Protein AF-A0A7G9XVH0-F1 (afdb_monomer_lite)

Foldseek 3Di:
DKDWPDKDKDDKDKDWDKDKDFPLVVDDDPDPVVSVVDGDIDIDTDMDIDDMDMDIDMDDPDDDDDDDD

InterPro domains:
  IPR005203 Hemocyanin, C-terminal [PF03723] (1-69)
  IP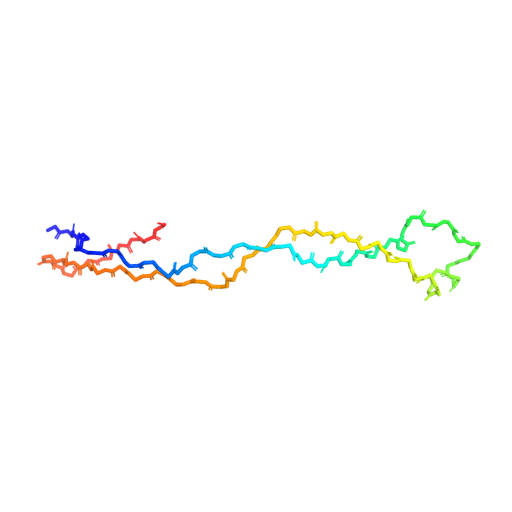R013788 Hemocyanin/hexamerin [PTHR11511] (1-69)
  IPR014756 Immunoglobulin E-set [SSF81296] (1-69)
  IPR037020 Hemocyanin, C-terminal domain superfamily [G3DSA:2.60.40.1520] (1-69)

Sequence (69 aa):
GVKIESLEVEKLITYFDNFDIDLDNVVDVGSIEDGEFVNIQARQFRLNHKPFTYKVKVASDKAAYSMVR

pLDDT: mean 94.82, std 3.59, range [78.44, 98.31]

Secondary structure (DSSP, 8-state):
-EEEEEEEEPPP-EEEEEEEEE-GGGS--SSHHHHTT---EEEEEEEEE----EEEEEEESS-------

Radius of gyration: 24.37 Å; chains: 1; bounding box: 42×18×61 Å

Structure (mmCIF, N/CA/C/O backbone):
data_AF-A0A7G9XVH0-F1
#
_entry.id   AF-A0A7G9XVH0-F1
#
loop_
_atom_site.group_PDB
_atom_site.id
_atom_site.type_symbol
_atom_site.label_atom_id
_atom_site.label_alt_id
_atom_site.label_comp_id
_atom_site.label_asym_id
_atom_site.label_entity_id
_atom_site.label_seq_id
_atom_site.pdbx_PDB_ins_code
_atom_site.Cartn_x
_atom_site.Cartn_y
_atom_site.Cartn_z
_atom_site.occupancy
_atom_site.B_iso_or_equiv
_atom_site.auth_seq_id
_atom_site.auth_comp_id
_atom_site.auth_asym_id
_atom_site.auth_atom_id
_atom_site.pdbx_PDB_model_num
ATOM 1 N N . GLY A 1 1 ? -24.321 2.347 22.999 1.00 78.44 1 GLY A N 1
ATOM 2 C CA . GLY A 1 1 ? -23.540 2.975 21.928 1.00 78.44 1 GLY A CA 1
ATOM 3 C C . GLY A 1 1 ? -22.176 2.326 21.849 1.00 78.44 1 GLY A C 1
ATOM 4 O O . GLY A 1 1 ? -21.770 1.663 22.792 1.00 78.44 1 GLY A O 1
ATOM 5 N N . VAL A 1 2 ? -21.503 2.473 20.710 1.00 93.38 2 VAL A N 1
ATOM 6 C CA . VAL A 1 2 ? -20.130 1.994 20.483 1.00 93.38 2 VAL A CA 1
ATOM 7 C C . VAL A 1 2 ? -19.168 3.151 20.771 1.00 93.38 2 VAL A C 1
ATOM 9 O O . VAL A 1 2 ? -19.423 4.269 20.328 1.00 93.38 2 VAL A O 1
ATOM 12 N N . LYS A 1 3 ? -18.078 2.904 21.499 1.00 95.12 3 LYS A N 1
ATOM 13 C CA . LYS A 1 3 ? -17.055 3.889 21.868 1.00 95.12 3 LYS A CA 1
ATOM 14 C C . LYS A 1 3 ? -15.661 3.326 21.601 1.00 95.12 3 LYS A C 1
ATOM 16 O O . LYS A 1 3 ? -15.362 2.202 21.989 1.00 95.12 3 LYS A O 1
ATOM 21 N N . ILE A 1 4 ? -14.790 4.129 20.998 1.00 94.62 4 ILE A N 1
ATOM 22 C CA . ILE A 1 4 ? -13.358 3.823 20.908 1.00 94.62 4 ILE A CA 1
ATOM 23 C C . ILE A 1 4 ? -12.705 4.249 22.228 1.00 94.62 4 ILE A C 1
ATOM 25 O O . ILE A 1 4 ? -12.836 5.398 22.647 1.00 94.62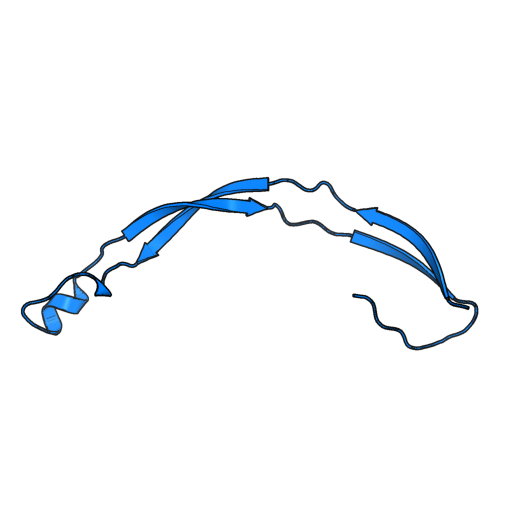 4 ILE A O 1
ATOM 29 N N . GLU A 1 5 ? -12.046 3.316 22.904 1.00 96.62 5 GLU A N 1
ATOM 30 C CA . GLU A 1 5 ? -11.364 3.557 24.177 1.00 96.62 5 GLU A CA 1
ATOM 31 C C . GLU A 1 5 ? -9.928 4.028 23.977 1.00 96.62 5 GLU A C 1
ATOM 33 O O . GLU A 1 5 ? -9.477 4.941 24.665 1.00 96.62 5 GLU A O 1
ATOM 38 N N . SER A 1 6 ? -9.211 3.407 23.042 1.00 96.44 6 SER A N 1
ATOM 39 C CA . SER A 1 6 ? -7.830 3.760 22.735 1.00 96.44 6 SER A CA 1
ATOM 40 C C . SER A 1 6 ? -7.447 3.362 21.315 1.00 96.44 6 SER A C 1
ATOM 42 O O . SER A 1 6 ? -8.043 2.467 20.705 1.00 96.44 6 SER A O 1
ATOM 44 N N . LEU A 1 7 ? -6.431 4.055 20.808 1.00 96.25 7 LEU A N 1
ATOM 45 C CA . LEU A 1 7 ? -5.759 3.774 19.552 1.00 96.25 7 LEU A CA 1
ATOM 46 C C . LEU A 1 7 ? -4.258 3.726 19.828 1.00 96.25 7 LEU A C 1
ATOM 48 O O . LEU A 1 7 ? -3.684 4.697 20.317 1.00 96.25 7 LEU A O 1
ATOM 52 N N . GLU A 1 8 ? -3.635 2.609 19.488 1.00 97.62 8 GLU A N 1
ATOM 53 C CA . GLU A 1 8 ? -2.186 2.442 19.526 1.00 97.62 8 GLU A CA 1
ATOM 54 C C . GLU A 1 8 ? -1.689 2.244 18.099 1.00 97.62 8 GLU A C 1
ATOM 56 O O . GLU A 1 8 ? -2.237 1.424 17.362 1.00 97.62 8 GLU A O 1
ATOM 61 N N . VAL A 1 9 ? -0.659 2.988 17.705 1.00 97.62 9 VAL A N 1
ATOM 62 C CA . VAL A 1 9 ? -0.050 2.889 16.376 1.00 97.62 9 VAL A CA 1
ATOM 63 C C . VAL A 1 9 ? 1.436 2.636 16.554 1.00 97.62 9 VAL A C 1
ATOM 65 O O . VAL A 1 9 ? 2.104 3.321 17.331 1.00 97.62 9 VAL A O 1
ATOM 68 N N . GLU A 1 10 ? 1.951 1.639 15.845 1.00 97.94 10 GLU A N 1
ATOM 69 C CA . GLU A 1 10 ? 3.386 1.401 15.777 1.00 97.94 10 GLU A CA 1
ATOM 70 C C . GLU A 1 10 ? 4.119 2.567 15.096 1.00 97.94 10 GLU A C 1
ATOM 72 O O . GLU A 1 10 ? 3.531 3.442 14.455 1.00 97.94 10 GLU A O 1
ATOM 77 N N . LYS A 1 11 ? 5.444 2.593 15.252 1.00 97.44 11 LYS A N 1
ATOM 78 C CA . LYS A 1 11 ? 6.268 3.680 14.729 1.00 97.44 11 LYS A CA 1
ATOM 79 C C . LYS A 1 11 ? 6.191 3.740 13.203 1.00 97.44 11 LYS A C 1
ATOM 81 O O . LYS A 1 11 ? 6.545 2.787 12.513 1.00 97.44 11 LYS A O 1
ATOM 86 N N . LEU A 1 12 ? 5.845 4.914 12.690 1.00 98.06 12 LEU A N 1
ATOM 87 C CA . LEU A 1 12 ? 5.841 5.202 11.261 1.00 98.06 12 LEU A CA 1
ATOM 88 C C . LEU A 1 12 ? 7.256 5.585 10.819 1.00 98.06 12 LEU A C 1
ATOM 90 O O . LEU A 1 12 ? 7.840 6.539 11.336 1.00 98.06 12 LEU A O 1
ATOM 94 N N . ILE A 1 13 ? 7.830 4.813 9.897 1.00 98.00 13 ILE A N 1
ATOM 95 C CA . ILE A 1 13 ? 9.197 5.018 9.405 1.00 98.00 13 ILE A CA 1
ATOM 96 C C . ILE A 1 13 ? 9.181 4.988 7.886 1.00 98.00 13 ILE A C 1
ATOM 98 O O . ILE A 1 13 ? 8.811 3.971 7.296 1.00 98.00 13 ILE A O 1
ATOM 102 N N . THR A 1 14 ? 9.644 6.076 7.278 1.00 98.25 14 THR A N 1
ATOM 103 C CA . THR A 1 14 ? 9.875 6.179 5.838 1.00 98.25 14 THR A CA 1
ATOM 104 C C . THR A 1 14 ? 11.352 6.027 5.504 1.00 98.25 14 THR A C 1
ATOM 106 O O . THR A 1 14 ? 12.230 6.241 6.343 1.00 98.25 14 THR A O 1
ATOM 109 N N . TYR A 1 15 ? 11.621 5.619 4.272 1.00 98.19 15 TYR A N 1
ATOM 110 C CA . TYR A 1 15 ? 12.959 5.527 3.702 1.00 98.19 15 TYR A CA 1
ATOM 111 C C . TYR A 1 15 ? 12.866 5.599 2.177 1.00 98.19 15 TYR A C 1
ATOM 113 O O . TYR A 1 15 ? 11.784 5.455 1.609 1.00 98.19 15 TYR A O 1
ATOM 121 N N . PHE A 1 16 ? 13.994 5.839 1.517 1.00 98.31 16 PHE A N 1
ATOM 122 C CA . PHE A 1 16 ? 14.101 5.665 0.073 1.00 98.31 16 PHE A CA 1
ATOM 123 C C . PHE A 1 16 ? 14.662 4.282 -0.231 1.00 98.31 16 PHE A C 1
ATOM 125 O O . PHE A 1 16 ? 15.605 3.849 0.432 1.00 98.31 16 PHE A O 1
ATOM 132 N N . ASP A 1 17 ? 14.089 3.619 -1.229 1.00 97.56 17 ASP A N 1
ATOM 133 C CA . ASP A 1 17 ? 14.561 2.334 -1.735 1.00 97.56 17 ASP A CA 1
ATOM 134 C C . ASP A 1 17 ? 14.841 2.416 -3.235 1.00 97.56 17 ASP A C 1
ATOM 136 O O . ASP A 1 17 ? 14.263 3.250 -3.940 1.00 97.56 17 ASP A O 1
ATOM 140 N N . ASN A 1 18 ? 15.730 1.554 -3.715 1.00 97.81 18 ASN A N 1
ATOM 141 C CA . ASN A 1 18 ? 15.967 1.400 -5.140 1.00 97.81 18 ASN A CA 1
ATOM 142 C C . ASN A 1 18 ? 14.772 0.691 -5.773 1.00 97.81 18 ASN A C 1
ATOM 144 O O . ASN A 1 18 ? 14.350 -0.371 -5.324 1.00 97.81 18 ASN A O 1
ATOM 148 N N . PHE A 1 19 ? 14.251 1.273 -6.844 1.00 97.62 19 PHE A N 1
ATOM 149 C CA . PHE A 1 19 ? 13.213 0.671 -7.660 1.00 97.62 19 PHE A CA 1
ATOM 150 C C . PHE A 1 19 ? 13.692 0.618 -9.104 1.00 97.62 19 PHE A C 1
ATOM 152 O O . PHE A 1 19 ? 13.967 1.666 -9.700 1.00 97.62 19 PHE A O 1
ATOM 159 N N . ASP A 1 20 ? 13.782 -0.599 -9.632 1.00 96.94 20 ASP A N 1
ATOM 160 C CA . ASP A 1 20 ? 14.210 -0.867 -11.000 1.00 96.94 20 ASP A CA 1
ATOM 161 C C . ASP A 1 20 ? 12.982 -0.987 -11.903 1.00 96.94 20 ASP A C 1
ATOM 163 O O . ASP A 1 20 ? 12.002 -1.656 -11.568 1.00 96.94 20 ASP A O 1
ATOM 167 N N . ILE A 1 21 ? 13.025 -0.285 -13.031 1.00 95.94 21 ILE A N 1
ATOM 168 C CA . ILE A 1 21 ? 11.978 -0.278 -14.049 1.00 95.94 21 ILE A CA 1
ATOM 169 C C . ILE A 1 21 ? 12.582 -0.778 -15.348 1.00 95.94 21 ILE A C 1
ATOM 171 O O . ILE A 1 21 ? 13.617 -0.271 -15.780 1.00 95.94 21 ILE A O 1
ATOM 175 N N . ASP A 1 22 ? 11.893 -1.732 -15.955 1.00 95.31 22 ASP A N 1
ATOM 176 C CA . ASP A 1 22 ? 12.163 -2.223 -17.296 1.00 95.31 22 ASP A CA 1
ATOM 177 C C . ASP A 1 22 ? 11.787 -1.164 -18.345 1.00 95.31 22 ASP A C 1
ATOM 179 O O . ASP A 1 22 ? 10.677 -0.617 -18.328 1.00 95.31 22 ASP A O 1
ATOM 183 N N . LEU A 1 23 ? 12.738 -0.841 -19.219 1.00 94.50 23 LEU A N 1
ATOM 184 C CA . LEU A 1 23 ? 12.599 0.135 -20.295 1.00 94.50 23 LEU A CA 1
ATOM 185 C C . LEU A 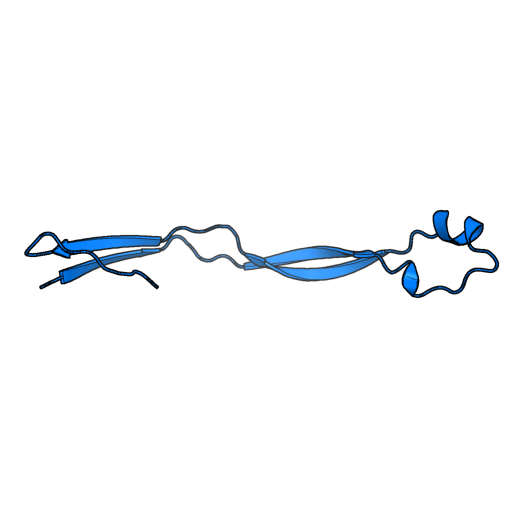1 23 ? 12.787 -0.500 -21.677 1.00 94.50 23 LEU A C 1
ATOM 187 O O . LEU A 1 23 ? 13.070 0.220 -22.636 1.00 94.50 23 LEU A O 1
ATOM 191 N N . ASP A 1 24 ? 12.604 -1.811 -21.811 1.00 92.50 24 ASP A N 1
ATOM 192 C CA . ASP A 1 24 ? 12.877 -2.532 -23.057 1.00 92.50 24 ASP A CA 1
ATOM 193 C C . ASP A 1 24 ? 12.020 -2.007 -24.218 1.00 92.50 24 ASP A C 1
ATOM 195 O O . ASP A 1 24 ? 12.484 -1.876 -25.346 1.00 92.50 24 ASP A O 1
ATOM 199 N N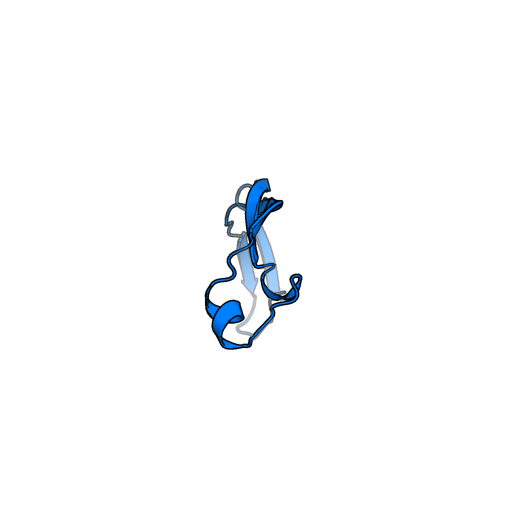 . ASN A 1 25 ? 10.799 -1.555 -23.918 1.00 90.62 25 ASN A N 1
ATOM 200 C CA . ASN A 1 25 ? 9.882 -0.959 -24.896 1.00 90.62 25 ASN A CA 1
ATOM 201 C C . ASN A 1 25 ? 10.297 0.437 -25.414 1.00 90.62 25 ASN A C 1
ATOM 203 O O . ASN A 1 25 ? 9.583 1.017 -26.231 1.00 90.62 25 ASN A O 1
ATOM 207 N N . VAL A 1 26 ? 11.381 1.033 -24.905 1.00 91.31 26 VAL A N 1
ATOM 208 C CA . VAL A 1 26 ? 11.835 2.381 -25.307 1.00 91.31 26 VAL A CA 1
ATOM 209 C C . VAL A 1 26 ? 12.769 2.333 -26.519 1.00 91.31 26 VAL A C 1
ATOM 211 O O . VAL A 1 26 ? 12.939 3.343 -27.203 1.00 91.31 26 VAL A O 1
ATOM 214 N N . VAL A 1 27 ? 13.379 1.182 -26.792 1.00 89.50 27 VAL A N 1
ATOM 215 C CA . VAL A 1 27 ? 14.321 1.006 -27.899 1.00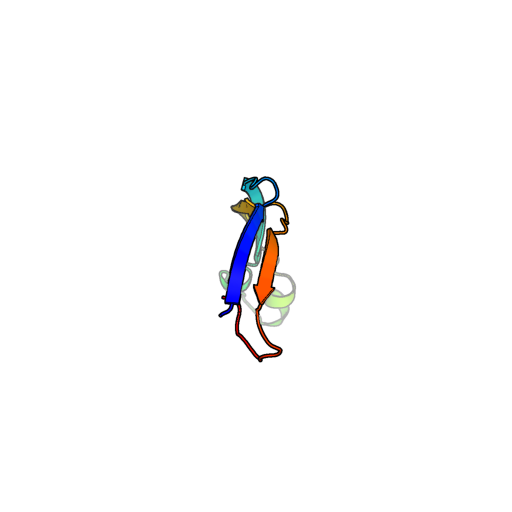 89.50 27 VAL A CA 1
ATOM 216 C C . VAL A 1 27 ? 13.649 0.364 -29.104 1.00 89.50 27 VAL A C 1
ATOM 218 O O . VAL A 1 27 ? 12.843 -0.553 -28.979 1.00 89.50 27 VAL A O 1
ATOM 221 N N . ASP A 1 28 ? 14.005 0.869 -30.282 1.00 91.75 28 ASP A N 1
ATOM 222 C CA . ASP A 1 28 ? 13.613 0.280 -31.558 1.00 91.75 28 ASP A CA 1
ATOM 223 C C . ASP A 1 28 ? 14.568 -0.868 -31.907 1.00 91.75 28 ASP A C 1
ATOM 225 O O . ASP A 1 28 ? 15.784 -0.753 -31.713 1.00 91.75 28 ASP A O 1
ATOM 229 N N . VAL A 1 29 ? 14.022 -1.968 -32.418 1.00 91.44 29 VAL A N 1
ATOM 230 C CA . VAL A 1 29 ? 14.774 -3.184 -32.750 1.00 91.44 29 VAL A CA 1
ATOM 231 C C . VAL A 1 29 ? 14.595 -3.531 -34.222 1.00 91.44 29 VAL A C 1
ATOM 233 O O . VAL A 1 29 ? 13.521 -3.368 -34.796 1.00 91.44 29 VAL A O 1
ATOM 236 N N . GLY A 1 30 ? 15.670 -4.008 -34.855 1.00 90.31 30 GLY A N 1
ATOM 237 C CA . GLY A 1 30 ? 15.674 -4.311 -36.291 1.00 90.31 30 GLY A CA 1
ATOM 238 C C . GLY A 1 30 ? 14.792 -5.504 -36.671 1.00 90.31 30 GLY A C 1
ATOM 239 O O . GLY A 1 30 ? 14.291 -5.567 -37.794 1.00 90.31 30 GLY A O 1
ATOM 240 N N . SER A 1 31 ? 14.581 -6.433 -35.738 1.00 91.75 31 SER A N 1
ATOM 241 C CA . SER A 1 31 ? 13.682 -7.576 -35.874 1.00 91.75 31 SER A CA 1
ATOM 242 C C . SER A 1 31 ? 12.999 -7.893 -34.539 1.00 91.75 31 SER A C 1
ATOM 244 O O . SER A 1 31 ? 13.459 -7.478 -33.478 1.00 91.75 31 SER A O 1
ATOM 246 N N . ILE A 1 32 ? 11.894 -8.644 -34.583 1.00 86.38 32 ILE A N 1
ATOM 247 C CA . ILE A 1 32 ? 11.174 -9.068 -33.368 1.00 86.38 32 ILE A CA 1
ATOM 248 C C . ILE A 1 32 ? 12.052 -9.984 -32.505 1.00 86.38 32 ILE A C 1
ATOM 250 O O . ILE A 1 32 ? 12.019 -9.885 -31.283 1.00 86.38 32 ILE A O 1
ATOM 254 N N . GLU A 1 33 ? 12.856 -10.835 -33.143 1.00 90.38 33 GLU A N 1
ATOM 255 C CA . GLU A 1 33 ? 13.781 -11.762 -32.482 1.00 90.38 33 GLU A CA 1
ATOM 256 C C . GLU A 1 33 ? 14.842 -11.003 -31.671 1.00 90.38 33 GLU A C 1
ATOM 258 O O . GLU A 1 33 ? 15.168 -11.404 -30.558 1.00 90.38 33 GLU A O 1
ATOM 263 N N . ASP A 1 34 ? 15.310 -9.852 -32.168 1.00 89.38 34 ASP A N 1
ATOM 264 C CA . ASP A 1 34 ? 16.258 -8.996 -31.443 1.00 89.38 34 ASP A CA 1
ATOM 265 C C . ASP A 1 34 ? 15.648 -8.380 -30.171 1.00 89.38 34 ASP A C 1
ATOM 267 O O . ASP A 1 34 ? 16.365 -8.092 -29.211 1.00 89.38 34 ASP A O 1
ATOM 271 N N . GLY A 1 35 ? 14.321 -8.207 -30.145 1.00 87.94 35 GLY A N 1
ATOM 272 C CA . GLY A 1 35 ? 13.579 -7.696 -28.993 1.00 87.94 35 GLY A CA 1
ATOM 273 C C . GLY A 1 35 ? 13.694 -8.581 -27.752 1.00 87.94 35 GLY A C 1
ATOM 274 O O . GLY A 1 35 ? 13.700 -8.063 -26.640 1.00 87.94 35 GLY A O 1
ATOM 275 N N . GLU A 1 36 ? 13.867 -9.895 -27.924 1.00 88.62 36 GLU A N 1
ATOM 276 C CA . GLU A 1 36 ? 14.031 -10.840 -26.809 1.00 88.62 36 GLU A CA 1
ATOM 277 C C . GLU A 1 36 ? 15.362 -10.664 -26.058 1.00 88.62 36 GLU A C 1
ATOM 279 O O . GLU A 1 36 ? 15.523 -11.180 -24.950 1.00 88.62 36 GLU A O 1
ATOM 284 N N . PHE A 1 37 ? 16.320 -9.939 -26.646 1.00 90.56 37 PHE A N 1
ATOM 285 C CA . PHE A 1 37 ? 17.653 -9.719 -26.079 1.00 90.56 37 PHE A CA 1
ATOM 286 C C . PHE A 1 37 ? 17.853 -8.315 -25.499 1.00 90.56 37 PHE A C 1
ATOM 288 O O . PHE A 1 37 ? 18.933 -8.017 -24.979 1.00 90.56 37 PHE A O 1
ATOM 295 N N . VAL A 1 38 ? 16.842 -7.447 -25.577 1.00 92.75 38 VAL A N 1
ATOM 296 C CA . VAL A 1 38 ? 16.874 -6.142 -24.914 1.00 92.75 38 VAL A CA 1
ATOM 297 C C . VAL A 1 38 ? 16.755 -6.354 -23.403 1.00 92.75 38 VAL A C 1
ATOM 299 O O . VAL A 1 38 ? 15.995 -7.196 -22.944 1.00 92.75 38 VAL A O 1
ATOM 302 N N . ASN A 1 39 ? 17.572 -5.635 -22.634 1.00 93.38 39 ASN A N 1
ATOM 303 C CA . ASN A 1 39 ? 17.480 -5.596 -21.175 1.00 93.38 39 ASN A CA 1
ATOM 304 C C . ASN A 1 39 ? 18.044 -4.261 -20.679 1.00 93.38 39 ASN A C 1
ATOM 306 O O . ASN A 1 39 ? 19.239 -4.127 -20.388 1.00 93.38 39 ASN A O 1
ATOM 310 N N . ILE A 1 40 ? 17.189 -3.245 -20.653 1.00 94.50 40 ILE A N 1
ATOM 311 C CA . ILE A 1 40 ? 17.506 -1.895 -20.203 1.00 94.50 40 ILE A CA 1
ATOM 312 C C . ILE A 1 40 ? 16.694 -1.611 -18.949 1.00 94.50 40 ILE A C 1
ATOM 314 O O . ILE A 1 40 ? 15.468 -1.581 -18.962 1.00 94.50 40 ILE A O 1
ATOM 318 N N . GLN A 1 41 ? 17.398 -1.316 -17.860 1.00 96.12 41 GLN A N 1
ATOM 319 C CA . GLN A 1 41 ? 16.775 -0.995 -16.583 1.00 96.12 41 GLN A CA 1
ATOM 320 C C . GLN A 1 41 ? 17.140 0.420 -16.146 1.00 96.12 41 GLN A C 1
ATOM 322 O O . GLN A 1 41 ? 18.310 0.807 -16.146 1.00 96.12 41 GLN A O 1
ATOM 327 N N . ALA A 1 42 ? 16.141 1.188 -15.717 1.00 96.19 42 ALA A N 1
ATOM 328 C CA . ALA A 1 42 ? 16.358 2.433 -14.994 1.00 96.19 42 ALA A CA 1
ATOM 329 C C . ALA A 1 42 ? 16.144 2.218 -13.498 1.00 96.19 42 ALA A C 1
ATOM 331 O O . ALA A 1 42 ? 15.095 1.737 -13.072 1.00 96.19 42 ALA A O 1
ATOM 332 N N . ARG A 1 43 ? 17.122 2.646 -12.698 1.00 97.25 43 ARG A N 1
ATOM 333 C CA . ARG A 1 43 ? 17.035 2.651 -11.238 1.00 97.25 43 ARG A CA 1
ATOM 334 C C . ARG A 1 43 ? 16.697 4.043 -10.734 1.00 97.25 43 ARG A C 1
ATOM 336 O O . ARG A 1 43 ? 17.378 5.010 -11.070 1.00 97.25 43 ARG A O 1
ATOM 343 N N . GLN A 1 44 ? 15.697 4.135 -9.867 1.00 97.75 44 GLN A N 1
ATOM 344 C CA . GLN A 1 44 ? 15.366 5.372 -9.161 1.00 97.75 44 GLN A CA 1
ATOM 345 C C . GLN A 1 44 ? 15.159 5.133 -7.66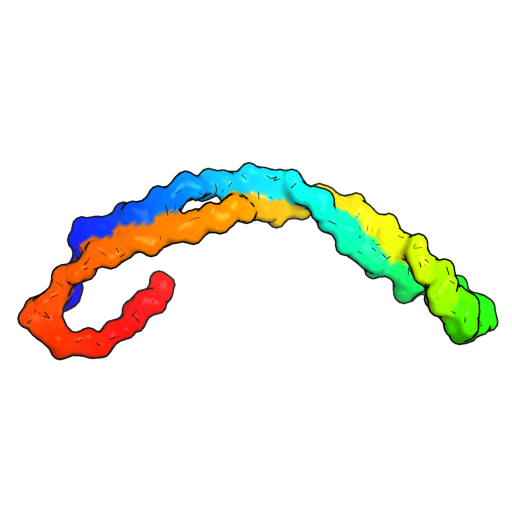8 1.00 97.75 44 GLN A C 1
ATOM 347 O O . GLN A 1 44 ? 14.677 4.079 -7.255 1.00 97.75 44 GLN A O 1
ATOM 352 N N . PHE A 1 45 ? 15.465 6.147 -6.859 1.00 97.75 45 PHE A N 1
ATOM 353 C CA . PHE A 1 45 ? 15.087 6.158 -5.451 1.00 97.75 45 PHE A CA 1
ATOM 354 C C . PHE A 1 45 ? 13.607 6.506 -5.317 1.00 97.75 45 PHE A C 1
ATOM 356 O O . PHE A 1 45 ? 13.186 7.603 -5.685 1.00 97.75 45 PHE A O 1
ATOM 363 N N . ARG A 1 46 ? 12.810 5.595 -4.758 1.00 98.06 46 ARG A N 1
ATOM 364 C CA . ARG A 1 46 ? 11.388 5.832 -4.477 1.00 98.06 46 ARG A CA 1
ATOM 365 C C . ARG A 1 46 ? 11.122 5.800 -2.985 1.00 98.06 46 ARG A C 1
ATOM 367 O O . ARG A 1 46 ? 11.742 5.044 -2.243 1.00 98.06 46 ARG A O 1
ATOM 374 N N . LEU A 1 47 ? 10.197 6.650 -2.552 1.00 98.00 47 LEU A N 1
ATOM 375 C CA . LEU A 1 47 ? 9.746 6.680 -1.169 1.00 98.00 47 LEU A CA 1
ATOM 376 C C . LEU A 1 47 ? 9.034 5.366 -0.825 1.00 98.00 47 LEU A C 1
ATOM 378 O O . LEU A 1 47 ? 8.168 4.915 -1.574 1.00 98.00 47 LEU A O 1
ATOM 382 N N . ASN A 1 48 ? 9.369 4.800 0.329 1.00 98.19 48 ASN A N 1
ATOM 383 C CA . ASN A 1 48 ? 8.750 3.608 0.889 1.00 98.19 48 ASN A CA 1
ATOM 384 C C . ASN A 1 48 ? 8.602 3.742 2.420 1.00 98.19 48 ASN A C 1
ATOM 386 O O . ASN A 1 48 ? 9.093 4.701 3.028 1.00 98.19 48 ASN A O 1
ATOM 390 N N . HIS A 1 49 ? 7.911 2.795 3.056 1.00 98.19 49 HIS A N 1
ATOM 391 C CA . HIS A 1 49 ? 7.733 2.739 4.504 1.00 98.19 49 HIS A CA 1
ATOM 392 C C . HIS A 1 49 ? 7.901 1.320 5.052 1.00 98.19 49 HIS A C 1
ATOM 394 O O . HIS A 1 49 ? 7.746 0.324 4.346 1.00 98.19 49 HIS A O 1
ATOM 400 N N . LYS A 1 50 ? 8.246 1.208 6.338 1.00 98.06 50 LYS A N 1
ATOM 401 C CA . LYS A 1 50 ? 8.212 -0.093 7.020 1.00 98.06 50 LYS A CA 1
ATOM 402 C C . LYS A 1 50 ? 6.754 -0.489 7.291 1.00 98.06 50 LYS A C 1
ATOM 404 O O . LYS A 1 50 ? 5.939 0.406 7.537 1.00 98.06 50 LYS A O 1
ATOM 409 N N . PRO A 1 51 ? 6.401 -1.786 7.254 1.00 98.06 51 PRO A N 1
ATOM 410 C CA . PRO A 1 51 ? 5.094 -2.242 7.716 1.00 98.06 51 PRO A CA 1
ATOM 411 C C . PRO A 1 51 ? 4.838 -1.787 9.154 1.00 98.06 51 PRO A C 1
ATOM 413 O O . PRO A 1 51 ? 5.762 -1.772 9.969 1.00 98.06 51 PRO A O 1
ATOM 416 N N . PHE A 1 52 ? 3.597 -1.415 9.451 1.00 97.69 52 PHE A N 1
ATOM 417 C CA . PHE A 1 52 ? 3.170 -1.015 10.788 1.00 97.69 52 PHE A CA 1
ATOM 418 C C . PHE A 1 52 ? 1.733 -1.473 11.039 1.00 97.69 52 PHE A C 1
ATOM 420 O O . PHE A 1 52 ? 0.935 -1.594 10.108 1.00 97.69 52 PHE A O 1
ATOM 427 N N . THR A 1 53 ? 1.407 -1.699 12.307 1.00 97.62 53 THR A N 1
ATOM 428 C CA . THR A 1 53 ? 0.065 -2.081 12.761 1.00 97.62 53 THR A CA 1
ATOM 429 C C . THR A 1 53 ? -0.561 -0.971 13.601 1.00 97.62 53 THR A C 1
ATOM 431 O O . THR A 1 53 ? 0.133 -0.218 14.290 1.00 97.62 53 THR A O 1
ATOM 434 N N . TYR A 1 54 ? -1.892 -0.894 13.581 1.00 96.38 54 TYR A N 1
ATOM 435 C CA . TYR A 1 54 ? -2.669 -0.126 14.548 1.00 96.38 54 TYR A CA 1
ATOM 436 C C . TYR A 1 54 ? -3.621 -1.049 15.314 1.00 96.38 54 TYR A C 1
ATOM 438 O O . TYR A 1 54 ? -4.169 -2.004 14.762 1.00 96.38 54 TYR A O 1
ATOM 446 N N . LYS A 1 55 ? -3.813 -0.776 16.603 1.00 97.12 55 LYS A N 1
ATOM 447 C CA . LYS A 1 55 ? -4.725 -1.510 17.483 1.00 97.12 55 LYS A CA 1
ATOM 448 C C . LYS A 1 55 ? -5.776 -0.548 18.003 1.00 97.12 55 LYS A C 1
ATOM 450 O O . LYS A 1 55 ? -5.446 0.464 18.617 1.00 97.12 55 LYS A O 1
ATOM 455 N N . VAL A 1 56 ? -7.041 -0.876 17.758 1.00 96.56 56 VAL A N 1
ATOM 456 C CA . VAL A 1 56 ? -8.186 -0.099 18.236 1.00 96.56 56 VAL A CA 1
ATOM 457 C C . VAL A 1 56 ? -8.872 -0.884 19.338 1.00 96.56 56 VAL A C 1
ATOM 459 O O . VAL A 1 56 ? -9.323 -2.008 19.115 1.00 96.56 56 VAL A O 1
ATOM 462 N N . LYS A 1 57 ? -8.982 -0.291 20.524 1.00 96.75 57 LYS A N 1
ATOM 463 C CA . LYS A 1 57 ? -9.784 -0.849 21.609 1.00 96.75 57 LYS A CA 1
ATOM 464 C C . LYS A 1 57 ? -11.178 -0.237 21.555 1.00 96.75 57 LYS A C 1
ATOM 466 O O . LYS A 1 57 ? -11.314 0.984 21.591 1.00 96.75 57 LYS A O 1
ATOM 471 N N . VAL A 1 58 ? -12.211 -1.071 21.452 1.00 95.88 58 VAL A N 1
ATOM 472 C CA . VAL A 1 58 ? -13.607 -0.635 21.295 1.00 95.88 58 VAL A CA 1
ATOM 473 C C . VAL A 1 58 ? -14.468 -1.245 22.396 1.00 95.88 58 VAL A C 1
ATOM 475 O O . VAL A 1 58 ? -14.430 -2.452 22.617 1.00 95.88 58 VAL A O 1
ATOM 478 N N . ALA A 1 59 ? -15.273 -0.412 23.049 1.00 95.88 59 ALA A N 1
ATOM 479 C CA . ALA A 1 59 ? -16.338 -0.822 23.954 1.00 95.88 59 ALA A CA 1
ATOM 480 C C . ALA A 1 59 ? -17.694 -0.654 23.258 1.00 95.88 59 ALA A C 1
ATOM 482 O O . ALA A 1 59 ? -17.962 0.384 22.654 1.00 95.88 59 ALA A O 1
ATOM 483 N N . SER A 1 60 ? -18.559 -1.665 23.331 1.00 96.19 60 SER A N 1
ATOM 484 C CA . SER A 1 60 ? -19.919 -1.594 22.789 1.00 96.19 60 SER A CA 1
ATOM 485 C C . SER A 1 60 ? -20.930 -2.046 23.826 1.00 96.19 60 SER A C 1
ATOM 487 O O . SER A 1 60 ? -20.810 -3.138 24.373 1.00 96.19 60 SER A O 1
ATOM 489 N N . ASP A 1 61 ? -21.968 -1.238 24.035 1.00 96.12 61 ASP A N 1
ATOM 490 C CA . ASP A 1 61 ? -23.030 -1.564 24.994 1.00 96.12 61 ASP A CA 1
ATOM 491 C C . ASP A 1 61 ? -23.901 -2.758 24.553 1.00 96.12 61 ASP A C 1
ATOM 493 O O . ASP A 1 61 ? -24.641 -3.312 25.364 1.00 96.12 61 ASP A O 1
ATOM 497 N N . LYS A 1 62 ? -23.883 -3.127 23.261 1.00 95.69 62 LYS A N 1
ATOM 498 C CA . LYS A 1 62 ? -24.669 -4.234 22.680 1.00 95.69 62 LYS A CA 1
ATOM 499 C C . LYS A 1 62 ? -23.929 -4.878 21.504 1.00 95.69 62 LYS A C 1
ATOM 501 O O . LYS A 1 62 ? -23.116 -4.226 20.849 1.00 95.69 62 LYS A O 1
ATOM 506 N N . ALA A 1 63 ? -24.245 -6.136 21.198 1.00 95.06 63 ALA A N 1
ATOM 507 C CA . ALA A 1 63 ? -23.753 -6.792 19.988 1.00 95.06 63 ALA A CA 1
ATOM 508 C C . ALA A 1 63 ? -24.350 -6.118 18.739 1.00 95.06 63 ALA A C 1
ATOM 510 O O . ALA A 1 63 ? -25.569 -5.989 18.625 1.00 95.06 63 ALA A O 1
ATOM 511 N N . ALA A 1 64 ? -23.489 -5.671 17.827 1.00 94.31 64 ALA A N 1
ATOM 512 C CA . ALA A 1 64 ? -23.872 -5.010 16.584 1.00 94.31 64 ALA A CA 1
ATOM 513 C C . ALA A 1 64 ? -22.769 -5.175 15.531 1.00 94.31 64 ALA A C 1
ATOM 515 O O . ALA A 1 64 ? -21.589 -5.267 15.871 1.00 94.31 64 ALA A O 1
ATOM 516 N N . TYR A 1 65 ? -23.152 -5.171 14.255 1.00 95.25 65 TYR A N 1
ATOM 517 C CA . TYR A 1 65 ? -22.209 -5.076 13.143 1.00 95.25 65 TYR A CA 1
ATOM 518 C C . TYR A 1 65 ? -21.788 -3.618 12.929 1.00 95.25 65 TYR A C 1
ATOM 520 O O . TYR A 1 65 ? -22.605 -2.707 13.062 1.00 95.25 65 TYR A O 1
ATOM 528 N N . SER A 1 66 ? -20.517 -3.400 12.594 1.00 92.06 66 SER A N 1
ATOM 529 C CA . SER A 1 66 ? -19.954 -2.076 12.317 1.00 92.06 66 SER A CA 1
ATOM 530 C C . SER A 1 66 ? -18.835 -2.171 11.276 1.00 92.06 66 SER A C 1
ATOM 532 O O . SER A 1 66 ? -18.342 -3.261 10.986 1.00 92.06 66 SER A O 1
ATOM 534 N N . MET A 1 67 ? -18.430 -1.025 10.734 1.00 94.56 67 MET A N 1
ATOM 535 C CA . MET A 1 67 ? -17.350 -0.887 9.758 1.00 94.56 67 MET A CA 1
ATOM 536 C C . MET A 1 67 ? -16.213 -0.048 10.352 1.00 94.56 67 MET A C 1
ATOM 538 O O . MET A 1 67 ? -16.463 0.975 10.989 1.00 94.56 67 MET A O 1
ATOM 542 N N . VAL A 1 68 ? -14.971 -0.466 10.108 1.00 92.69 68 VAL A N 1
ATOM 543 C CA . VAL A 1 68 ? -13.747 0.297 10.406 1.00 92.69 68 VAL A CA 1
ATOM 544 C C . VAL A 1 68 ? -13.163 0.771 9.072 1.00 92.69 68 VAL A C 1
ATOM 546 O O . VAL A 1 68 ? -13.149 -0.009 8.119 1.00 92.69 68 VAL A O 1
ATOM 549 N N . ARG A 1 69 ? -12.737 2.035 8.983 1.00 92.31 69 ARG A N 1
ATOM 550 C CA . ARG A 1 69 ? -12.164 2.650 7.776 1.00 92.31 69 ARG A CA 1
ATOM 551 C C . ARG A 1 69 ? -10.887 3.402 8.107 1.00 92.31 69 ARG A C 1
ATOM 553 O O . ARG A 1 69 ? -10.853 3.989 9.210 1.00 92.31 69 ARG A O 1
#

Organism: NCBI:txid608843